Protein AF-A0A7J0D5B9-F1 (afdb_monomer_lite)

Organism: Streptomyces microflavus (NCBI:txid1919)

Secondary structure (DSSP, 8-state):
----------------------S---------HHHHIIIIIHHHHHHHHHHS--GGGS-EE-TTS-EE---TT--HHHHHHHHTHHHHHHT-TTS-HHHHHHHHHHHHHHHHHHHHHHH-HHHHHHTTHHHHHHHHHHHHHS------SSSSSS--

Structure (mmCIF, N/CA/C/O backbone):
data_AF-A0A7J0D5B9-F1
#
_entry.id   AF-A0A7J0D5B9-F1
#
loop_
_atom_site.group_PDB
_atom_site.id
_atom_site.type_symbol
_atom_site.label_atom_id
_atom_site.label_alt_id
_atom_site.label_comp_id
_atom_site.label_asym_id
_atom_site.label_entity_id
_atom_site.label_seq_id
_atom_site.pdbx_PDB_ins_code
_atom_site.Cartn_x
_atom_site.Cartn_y
_atom_site.Cartn_z
_atom_site.occupancy
_atom_site.B_iso_or_equiv
_atom_site.auth_seq_id
_atom_site.auth_comp_id
_atom_site.auth_asym_id
_atom_site.auth_atom_id
_atom_site.pdbx_PDB_model_num
ATOM 1 N N . MET A 1 1 ? -76.254 9.970 23.236 1.00 41.72 1 MET A N 1
ATOM 2 C CA . MET A 1 1 ? -75.347 8.851 22.897 1.00 41.72 1 MET A CA 1
ATOM 3 C C . MET A 1 1 ? -74.033 9.493 22.482 1.00 41.72 1 MET A C 1
ATOM 5 O O . MET A 1 1 ? -73.995 10.106 21.433 1.00 41.72 1 MET A O 1
ATOM 9 N N . GLY A 1 2 ? -73.131 9.767 23.421 1.00 44.09 2 GLY A N 1
ATOM 10 C CA . GLY A 1 2 ? -72.067 8.859 23.877 1.00 44.09 2 GLY A CA 1
ATOM 11 C C . GLY A 1 2 ? -70.749 9.511 23.437 1.00 44.09 2 GLY A C 1
ATOM 12 O O . GLY A 1 2 ? -70.521 9.622 22.244 1.00 44.09 2 GLY A O 1
ATOM 13 N N . GLY A 1 3 ? -70.083 10.267 24.314 1.00 37.78 3 GLY A N 1
ATOM 14 C CA . GLY A 1 3 ? -68.881 9.817 25.037 1.00 37.78 3 GLY A CA 1
ATOM 15 C C . GLY A 1 3 ? -67.642 10.169 24.194 1.00 37.78 3 GLY A C 1
ATOM 16 O O . GLY A 1 3 ? -67.498 9.657 23.099 1.00 37.78 3 GLY A O 1
ATOM 17 N N . GLY A 1 4 ? -66.764 11.112 24.532 1.00 37.31 4 GLY A N 1
ATOM 18 C CA . GLY A 1 4 ? -66.210 11.420 25.844 1.00 37.31 4 GLY A CA 1
ATOM 19 C C . GLY A 1 4 ? -64.918 10.625 26.026 1.00 37.31 4 GLY A C 1
ATOM 20 O O . GLY A 1 4 ? -65.007 9.457 26.368 1.00 37.31 4 GLY A O 1
ATOM 21 N N . ALA A 1 5 ? -63.756 11.250 25.793 1.00 45.22 5 ALA A N 1
ATOM 22 C CA . ALA A 1 5 ? -62.494 10.963 26.489 1.00 45.22 5 ALA A CA 1
ATOM 23 C C . ALA A 1 5 ? -61.369 11.888 25.989 1.00 45.22 5 ALA A C 1
ATOM 25 O O . ALA A 1 5 ? -60.695 11.621 24.997 1.00 45.22 5 ALA A O 1
ATOM 26 N N . ARG A 1 6 ? -61.143 12.976 26.733 1.00 47.84 6 ARG A N 1
ATOM 27 C CA . ARG A 1 6 ? -59.792 13.503 26.943 1.00 47.84 6 ARG A CA 1
ATOM 28 C C . ARG A 1 6 ? -59.013 12.447 27.730 1.00 47.84 6 ARG A C 1
ATOM 30 O O . ARG A 1 6 ? -59.518 11.968 28.743 1.00 47.84 6 ARG A O 1
ATOM 37 N N . GLY A 1 7 ? -57.801 12.138 27.287 1.00 40.81 7 GLY A N 1
ATOM 38 C CA . GLY A 1 7 ? -56.818 11.344 28.020 1.00 40.81 7 GLY A CA 1
ATOM 39 C C . GLY A 1 7 ? -55.445 12.033 27.996 1.00 40.81 7 GLY A C 1
ATOM 40 O O . GLY A 1 7 ? -55.199 12.813 27.077 1.00 40.81 7 GLY A O 1
ATOM 41 N N . PRO A 1 8 ? -54.602 11.831 29.024 1.00 47.28 8 PRO A N 1
ATOM 42 C CA . PRO A 1 8 ? -53.701 12.854 29.557 1.00 47.28 8 PRO A CA 1
ATOM 43 C C . PRO A 1 8 ? -52.206 12.507 29.428 1.00 47.28 8 PRO A C 1
ATOM 45 O O . PRO A 1 8 ? -51.848 11.376 29.124 1.00 47.28 8 PRO A O 1
ATOM 48 N N . GLY A 1 9 ? -51.351 13.469 29.800 1.00 38.75 9 GLY A N 1
ATOM 49 C CA . GLY A 1 9 ? -49.945 13.244 30.170 1.00 38.75 9 GLY A CA 1
ATOM 50 C C . GLY A 1 9 ? -48.997 13.202 28.969 1.00 38.75 9 GLY A C 1
ATOM 51 O O . GLY A 1 9 ? -49.307 12.621 27.945 1.00 38.75 9 GLY A O 1
ATOM 52 N N . GLY A 1 10 ? -47.823 13.815 28.977 1.00 38.16 10 GLY A N 1
ATOM 53 C CA . GLY A 1 10 ? -46.989 14.286 30.073 1.00 38.16 10 GLY A CA 1
ATOM 54 C C . GLY A 1 10 ? -45.540 13.990 29.676 1.00 38.16 10 GLY A C 1
ATOM 55 O O . GLY A 1 10 ? -45.293 12.997 29.000 1.00 38.16 10 GLY A O 1
ATOM 56 N N . GLY A 1 11 ? -44.588 14.827 30.086 1.00 41.06 11 GLY A N 1
ATOM 57 C CA . GLY A 1 11 ? -43.183 14.412 30.115 1.00 41.06 11 GLY A CA 1
ATOM 58 C C . GLY A 1 11 ? -42.227 15.286 29.324 1.00 41.06 11 GLY A C 1
ATOM 59 O O . GLY A 1 11 ? -41.910 15.034 28.167 1.00 41.06 11 GLY A O 1
ATOM 60 N N . CYS A 1 12 ? -41.720 16.290 30.022 1.00 39.22 12 CYS A N 1
ATOM 61 C CA . CYS A 1 12 ? -40.459 16.957 29.764 1.00 39.22 12 CYS A CA 1
ATOM 62 C C . CYS A 1 12 ? -39.287 15.953 29.722 1.00 39.22 12 CYS A C 1
ATOM 64 O O . CYS A 1 12 ? -39.314 14.963 30.443 1.00 39.22 12 CYS A O 1
ATOM 66 N N . GLY A 1 13 ? -38.224 16.305 28.991 1.00 46.72 13 GLY A N 1
ATOM 67 C CA . GLY A 1 13 ? -36.828 16.046 29.371 1.00 46.72 13 GLY A CA 1
ATOM 68 C C . GLY A 1 13 ? -36.374 14.589 29.525 1.00 46.72 13 GLY A C 1
ATOM 69 O O . GLY A 1 13 ? -36.596 13.955 30.548 1.00 46.72 13 GLY A O 1
ATOM 70 N N . GLY A 1 14 ? -35.571 14.114 28.576 1.00 42.19 14 GLY A N 1
ATOM 71 C CA . GLY A 1 14 ? -34.836 12.863 28.740 1.00 42.19 14 GLY A CA 1
ATOM 72 C C . GLY A 1 14 ? -33.717 12.731 27.722 1.00 42.19 14 GLY A C 1
ATOM 73 O O . GLY A 1 14 ? -33.896 12.130 26.671 1.00 42.19 14 GLY A O 1
ATOM 74 N N . ARG A 1 15 ? -32.555 13.310 28.036 1.00 53.19 15 ARG A N 1
ATOM 75 C CA . ARG A 1 15 ? -31.272 12.950 27.413 1.00 53.19 15 ARG A CA 1
ATOM 76 C C . ARG A 1 15 ? -31.117 11.424 27.532 1.00 53.19 15 ARG A C 1
ATOM 78 O O . ARG A 1 15 ? -31.402 10.917 28.620 1.00 53.19 15 ARG A O 1
ATOM 85 N N . PRO A 1 16 ? -30.634 10.682 26.523 1.00 46.16 16 PRO A N 1
ATOM 86 C CA . PRO A 1 16 ? -30.133 9.345 26.793 1.00 46.16 16 PRO A CA 1
ATOM 87 C C . PRO A 1 16 ? -28.907 9.487 27.701 1.00 46.16 16 PRO A C 1
ATOM 89 O O . PRO A 1 16 ? -27.829 9.912 27.291 1.00 46.16 16 PRO A O 1
ATOM 92 N N . SER A 1 17 ? -29.127 9.212 28.984 1.00 41.22 17 SER A N 1
ATOM 93 C CA . SER A 1 17 ? -28.079 8.935 29.950 1.00 41.22 17 SER A CA 1
ATOM 94 C C . SER A 1 17 ? -27.469 7.597 29.549 1.00 41.22 17 SER A C 1
ATOM 96 O O . SER A 1 17 ? -28.104 6.557 29.724 1.00 41.22 17 SER A O 1
ATOM 98 N N . CYS A 1 18 ? -26.259 7.609 28.990 1.00 40.00 18 CYS A N 1
ATOM 99 C CA . CYS A 1 18 ? -25.420 6.417 28.926 1.00 40.00 18 CYS A CA 1
ATOM 100 C C . CYS A 1 18 ? -24.935 6.124 30.353 1.00 40.00 18 CYS A C 1
ATOM 102 O O . CYS A 1 18 ? -23.821 6.471 30.738 1.00 40.00 18 CYS A O 1
ATOM 104 N N . GLY A 1 19 ? -25.845 5.581 31.166 1.00 36.25 19 GLY A N 1
ATOM 105 C CA . GLY A 1 19 ? -25.544 4.991 32.461 1.00 36.25 19 GLY A CA 1
ATOM 106 C C . GLY A 1 19 ? -24.660 3.764 32.268 1.00 36.25 19 GLY A C 1
ATOM 107 O O . GLY A 1 19 ? -24.842 3.006 31.318 1.00 36.25 19 GLY A O 1
ATOM 108 N N . GLY A 1 20 ? -23.670 3.648 33.149 1.00 45.59 20 GLY A N 1
ATOM 109 C CA . GLY A 1 20 ? -22.515 2.772 33.024 1.00 45.59 20 GLY A CA 1
ATOM 110 C C . GLY A 1 20 ? -22.814 1.290 32.821 1.00 45.59 20 GLY A C 1
ATOM 111 O O . GLY A 1 20 ? -23.786 0.737 33.331 1.00 45.59 20 GLY A O 1
ATOM 112 N N . LEU A 1 21 ? -21.880 0.655 32.121 1.00 41.25 21 LEU A N 1
ATOM 113 C CA . LEU A 1 21 ? -21.614 -0.767 32.230 1.00 41.25 21 LEU A CA 1
ATOM 114 C C . LEU A 1 21 ? -20.165 -0.914 32.693 1.00 41.25 21 LEU A C 1
ATOM 116 O O . LEU A 1 21 ? -19.250 -0.334 32.108 1.00 41.25 21 LEU A O 1
ATOM 120 N N . ASP A 1 22 ? -20.016 -1.635 33.798 1.00 38.75 22 ASP A N 1
ATOM 121 C CA . ASP A 1 22 ? -18.777 -1.956 34.495 1.00 38.75 22 ASP A CA 1
ATOM 122 C C . ASP A 1 22 ? -17.632 -2.411 33.571 1.00 38.75 22 ASP A C 1
ATOM 124 O O . ASP A 1 22 ? -17.838 -3.244 32.680 1.00 38.75 22 ASP A O 1
ATOM 128 N N . PRO A 1 23 ? -16.385 -1.978 33.833 1.00 49.69 23 PRO A N 1
ATOM 129 C CA . PRO A 1 23 ? -15.211 -2.535 33.198 1.00 49.69 23 PRO A CA 1
ATOM 130 C C . PRO A 1 23 ? -14.731 -3.726 34.029 1.00 49.69 23 PRO A C 1
ATOM 132 O O . PRO A 1 23 ? -13.901 -3.564 34.909 1.00 49.69 23 PRO A O 1
ATOM 135 N N . VAL A 1 24 ? -15.241 -4.931 33.776 1.00 45.50 24 VAL A N 1
ATOM 136 C CA . VAL A 1 24 ? -14.504 -6.184 34.031 1.00 45.50 24 VAL A CA 1
ATOM 137 C C . VAL A 1 24 ? -15.241 -7.329 33.348 1.00 45.50 24 VAL A C 1
ATOM 139 O O . VAL A 1 24 ? -16.224 -7.885 33.829 1.00 45.50 24 VAL A O 1
ATOM 142 N N . SER A 1 25 ? -14.740 -7.701 32.178 1.00 37.25 25 SER A N 1
ATOM 143 C CA . SER A 1 25 ? -14.706 -9.090 31.728 1.00 37.25 25 SER A CA 1
ATOM 144 C C . SER A 1 25 ? -13.817 -9.164 30.501 1.00 37.25 25 SER A C 1
ATOM 146 O O . SER A 1 25 ? -14.271 -9.179 29.361 1.00 37.25 25 SER A O 1
ATOM 148 N N . ALA A 1 26 ? -12.518 -9.261 30.775 1.00 48.84 26 ALA A N 1
ATOM 149 C CA . ALA A 1 26 ? -11.605 -10.000 29.929 1.00 48.84 26 ALA A CA 1
ATOM 150 C C . ALA A 1 26 ? -12.203 -11.395 29.676 1.00 48.84 26 ALA A C 1
ATOM 152 O O . ALA A 1 26 ? -12.062 -12.316 30.480 1.00 48.84 26 ALA A O 1
ATOM 153 N N . ARG A 1 27 ? -12.918 -11.554 28.564 1.00 37.06 27 ARG A N 1
ATOM 154 C CA . ARG A 1 27 ? -13.272 -12.861 28.017 1.00 37.06 27 ARG A CA 1
ATOM 155 C C . ARG A 1 27 ? -12.531 -12.991 26.706 1.00 37.06 27 ARG A C 1
ATOM 157 O O . ARG A 1 27 ? -12.882 -12.350 25.725 1.00 37.06 27 ARG A O 1
ATOM 164 N N . ARG A 1 28 ? -11.459 -13.788 26.772 1.00 42.50 28 ARG A N 1
ATOM 165 C CA . ARG A 1 28 ? -10.696 -14.368 25.662 1.00 42.50 28 ARG A CA 1
ATOM 166 C C . ARG A 1 28 ? -11.457 -14.270 24.340 1.00 42.50 28 ARG A C 1
ATOM 168 O O . ARG A 1 28 ? -12.382 -15.046 24.102 1.00 42.50 28 ARG A O 1
ATOM 175 N N . ALA A 1 29 ? -11.041 -13.336 23.492 1.00 43.62 29 ALA A N 1
ATOM 176 C CA . ALA A 1 29 ? -11.407 -13.375 22.093 1.00 43.62 29 ALA A CA 1
ATOM 177 C C . ALA A 1 29 ? -10.776 -14.647 21.514 1.00 43.62 29 ALA A C 1
ATOM 179 O O . ALA A 1 29 ? -9.554 -14.771 21.451 1.00 43.62 29 ALA A O 1
ATOM 180 N N . GLY A 1 30 ? -11.609 -15.624 21.149 1.00 42.19 30 GLY A N 1
ATOM 181 C CA . GLY A 1 30 ? -11.180 -16.650 20.204 1.00 42.19 30 GLY A CA 1
ATOM 182 C C . GLY A 1 30 ? -10.712 -15.980 18.904 1.00 42.19 30 GLY A C 1
ATOM 183 O O . GLY A 1 30 ? -11.037 -14.808 18.682 1.00 42.19 30 GLY A O 1
ATOM 184 N N . PRO A 1 31 ? -9.964 -16.687 18.044 1.00 40.53 31 PRO A N 1
ATOM 185 C CA . PRO A 1 31 ? -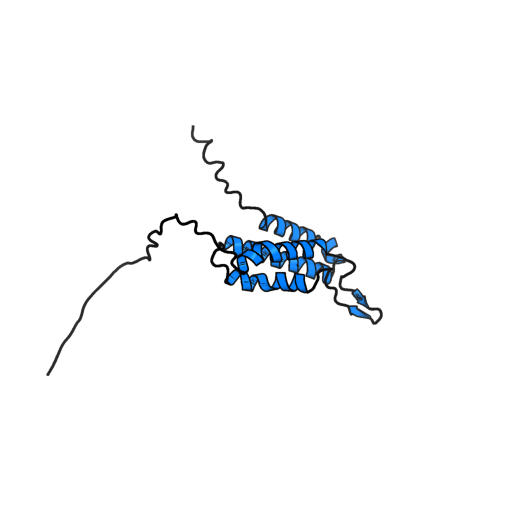9.526 -16.137 16.773 1.00 40.53 31 PRO A CA 1
ATOM 186 C C . PRO A 1 31 ? -10.764 -15.807 15.928 1.00 40.53 31 PRO A C 1
ATOM 188 O O . PRO A 1 31 ? -11.366 -16.678 15.307 1.00 40.53 31 PRO A O 1
ATOM 191 N N . ARG A 1 32 ? -11.210 -14.547 15.966 1.00 53.59 32 ARG A N 1
ATOM 192 C CA . ARG A 1 32 ? -12.208 -14.031 15.028 1.00 53.59 32 ARG A CA 1
ATOM 193 C C . ARG A 1 32 ? -11.528 -14.030 13.657 1.00 53.59 32 ARG A C 1
ATOM 195 O O . ARG A 1 32 ? -10.384 -13.582 13.604 1.00 53.59 32 ARG A O 1
ATOM 202 N N . PRO A 1 33 ? -12.182 -14.474 12.571 1.00 62.69 33 PRO A N 1
ATOM 203 C CA . PRO A 1 33 ? -11.549 -14.568 11.251 1.00 62.69 33 PRO A CA 1
ATOM 204 C C . PRO A 1 33 ? -10.921 -13.236 10.814 1.00 62.69 33 PRO A C 1
ATOM 206 O O . PRO A 1 33 ? -9.813 -13.216 10.289 1.00 62.69 33 PRO A O 1
ATOM 209 N N . VAL A 1 34 ? -11.569 -12.114 11.151 1.00 70.81 34 VAL A N 1
ATOM 210 C CA . VAL A 1 34 ? -11.044 -10.758 10.929 1.00 70.81 34 VAL A CA 1
ATOM 211 C C . VAL A 1 34 ? -9.848 -10.441 11.835 1.00 70.81 34 VAL A C 1
ATOM 213 O O . VAL A 1 34 ? -8.889 -9.833 11.383 1.00 70.81 34 VAL A O 1
ATOM 216 N N . GLY A 1 35 ? -9.848 -10.897 13.091 1.00 69.00 35 GLY A N 1
ATOM 217 C CA . GLY A 1 35 ? -8.720 -10.728 14.013 1.00 69.00 35 GLY A CA 1
ATOM 218 C C . GLY A 1 35 ? -7.483 -11.535 13.607 1.00 69.00 35 GLY A C 1
ATOM 219 O O . GLY A 1 35 ? -6.376 -11.013 13.652 1.00 69.00 35 GLY A O 1
ATOM 220 N N . THR A 1 36 ? -7.656 -12.778 13.148 1.00 75.00 36 THR A N 1
ATOM 221 C CA . THR A 1 36 ? -6.556 -13.590 12.593 1.00 75.00 36 THR A CA 1
ATOM 222 C C . THR A 1 36 ? -6.029 -13.030 11.285 1.00 75.00 36 THR A C 1
ATOM 224 O O . THR A 1 36 ? -4.833 -13.089 11.025 1.00 75.00 36 THR A O 1
ATOM 227 N N . TRP A 1 37 ? -6.915 -12.467 10.469 1.00 78.94 37 TRP A N 1
ATOM 228 C CA . TRP A 1 37 ? -6.539 -11.842 9.213 1.00 78.94 37 TRP A CA 1
ATOM 229 C C . TRP A 1 37 ? -5.780 -10.527 9.442 1.00 78.94 37 TRP A C 1
ATOM 231 O O . TRP A 1 37 ? -4.718 -10.330 8.862 1.00 78.94 37 TRP A O 1
ATOM 241 N N . LEU A 1 38 ? -6.253 -9.683 10.367 1.00 76.19 38 LEU A N 1
ATOM 242 C CA . LEU A 1 38 ? -5.572 -8.455 10.796 1.00 76.19 38 LEU A CA 1
ATOM 243 C C . LEU A 1 38 ? -4.203 -8.725 11.430 1.00 76.19 38 LEU A C 1
ATOM 245 O O . LEU A 1 38 ? -3.300 -7.914 11.269 1.00 76.19 38 LEU A O 1
ATOM 249 N N . ALA A 1 39 ? -4.053 -9.831 12.162 1.00 76.62 39 ALA A N 1
ATOM 250 C CA . ALA A 1 39 ? -2.811 -10.172 12.855 1.00 76.62 39 ALA A CA 1
ATOM 251 C C . ALA A 1 39 ? -1.793 -10.939 11.993 1.00 76.62 39 ALA A C 1
ATOM 253 O O . ALA A 1 39 ? -0.652 -11.076 12.420 1.00 76.62 39 ALA A O 1
ATOM 254 N N . GLY A 1 40 ? -2.196 -11.460 10.829 1.00 80.94 40 GLY A N 1
ATOM 255 C CA . GLY A 1 40 ? -1.334 -12.270 9.960 1.00 80.94 40 GLY A CA 1
ATOM 256 C C . GLY A 1 40 ? -1.387 -11.817 8.506 1.00 80.94 40 GLY A C 1
ATOM 257 O O . GLY A 1 40 ? -0.509 -11.105 8.040 1.00 80.94 40 GLY A O 1
ATOM 258 N N . ALA A 1 41 ? -2.460 -12.168 7.798 1.00 81.62 41 ALA A N 1
ATOM 259 C CA . ALA A 1 41 ? -2.557 -11.932 6.356 1.00 81.62 41 ALA A CA 1
ATOM 260 C C . ALA A 1 41 ? -2.393 -10.456 5.942 1.00 81.62 41 ALA A C 1
ATOM 262 O O . ALA A 1 41 ? -1.786 -10.180 4.911 1.00 81.62 41 ALA A O 1
ATOM 263 N N . LEU A 1 42 ? -2.919 -9.505 6.722 1.00 80.31 42 LEU A N 1
ATOM 264 C CA . LEU A 1 42 ? -2.764 -8.078 6.434 1.00 80.31 42 LEU A CA 1
ATOM 265 C C . LEU A 1 42 ? -1.311 -7.589 6.597 1.00 80.31 42 LEU A C 1
ATOM 267 O O . LEU A 1 42 ? -0.800 -7.008 5.641 1.00 80.31 42 LEU A O 1
ATOM 271 N N . PRO A 1 43 ? -0.637 -7.772 7.750 1.00 81.25 43 PRO A N 1
ATOM 272 C CA . PRO A 1 43 ? 0.756 -7.358 7.896 1.00 81.25 43 PRO A CA 1
ATOM 273 C C . PRO A 1 43 ? 1.683 -8.080 6.913 1.00 81.25 43 PRO A C 1
ATOM 275 O O . PRO A 1 43 ? 2.515 -7.408 6.306 1.00 81.25 43 PRO A O 1
ATOM 278 N N . ASP A 1 44 ? 1.469 -9.376 6.658 1.00 83.62 44 ASP A N 1
ATOM 279 C CA . ASP A 1 44 ? 2.225 -10.130 5.648 1.00 83.62 44 ASP A CA 1
ATOM 280 C C . ASP A 1 44 ? 2.047 -9.518 4.24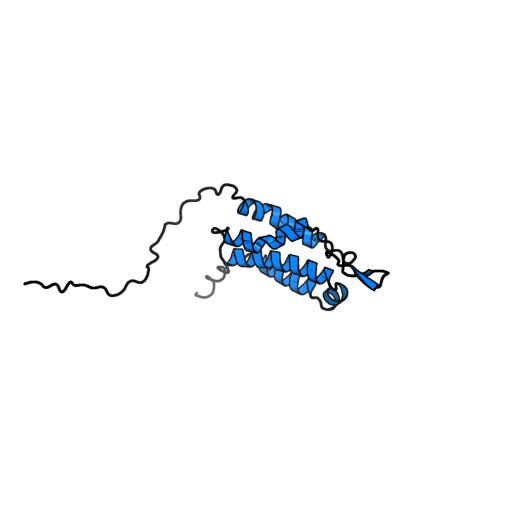8 1.00 83.62 44 ASP A C 1
ATOM 282 O O . ASP A 1 44 ? 3.011 -9.360 3.502 1.00 83.62 44 ASP A O 1
ATOM 286 N N . ALA A 1 45 ? 0.822 -9.116 3.887 1.00 84.06 45 ALA A N 1
ATOM 287 C CA . ALA A 1 45 ? 0.546 -8.456 2.613 1.00 84.06 45 ALA A CA 1
ATOM 288 C C . ALA A 1 45 ? 1.168 -7.053 2.529 1.00 84.06 45 ALA A C 1
ATOM 290 O O . ALA A 1 45 ? 1.667 -6.666 1.473 1.00 84.06 45 ALA A O 1
ATOM 291 N N . VAL A 1 46 ? 1.163 -6.280 3.618 1.00 84.06 46 VAL A N 1
ATOM 292 C CA . VAL A 1 46 ? 1.815 -4.960 3.652 1.00 84.06 46 VAL A CA 1
ATOM 293 C C . VAL A 1 46 ? 3.326 -5.103 3.484 1.00 84.06 46 VAL A C 1
ATOM 295 O O . VAL A 1 46 ? 3.914 -4.391 2.670 1.00 84.06 46 VAL A O 1
ATOM 298 N N . GLU A 1 47 ? 3.951 -6.034 4.203 1.00 85.81 47 GLU A N 1
ATOM 299 C CA . GLU A 1 47 ? 5.385 -6.310 4.095 1.00 85.81 47 GLU A CA 1
ATOM 300 C C . GLU A 1 47 ? 5.749 -6.823 2.699 1.00 85.81 47 GLU A C 1
ATOM 302 O O . GLU A 1 47 ? 6.660 -6.288 2.067 1.00 85.81 47 GLU A O 1
ATOM 307 N N . ALA A 1 48 ? 4.989 -7.786 2.170 1.00 84.81 48 ALA A N 1
ATOM 308 C CA . ALA A 1 48 ? 5.189 -8.304 0.822 1.00 84.81 48 ALA A CA 1
ATOM 309 C C . ALA A 1 48 ? 5.044 -7.203 -0.234 1.00 84.81 48 ALA A C 1
ATOM 311 O O . ALA A 1 48 ? 5.870 -7.120 -1.139 1.00 84.81 48 ALA A O 1
ATOM 312 N N . ALA A 1 49 ? 4.040 -6.328 -0.121 1.00 85.75 49 ALA A N 1
ATOM 313 C CA . ALA A 1 49 ? 3.860 -5.213 -1.046 1.00 85.75 49 ALA A CA 1
ATOM 314 C C . ALA A 1 49 ? 5.036 -4.235 -0.992 1.00 85.75 49 ALA A C 1
ATOM 316 O O . ALA A 1 49 ? 5.591 -3.905 -2.031 1.00 85.75 49 ALA A O 1
ATOM 317 N N . MET A 1 50 ? 5.444 -3.799 0.203 1.00 84.50 50 MET A N 1
ATOM 318 C CA . MET A 1 50 ? 6.528 -2.824 0.365 1.00 84.50 50 MET A CA 1
ATOM 319 C C . MET A 1 50 ? 7.906 -3.401 0.006 1.00 84.50 50 MET A C 1
ATOM 321 O O . MET A 1 50 ? 8.759 -2.668 -0.487 1.00 84.50 50 MET A O 1
ATOM 325 N N . GLY A 1 51 ? 8.128 -4.699 0.234 1.00 84.38 51 GLY A N 1
ATOM 326 C CA . GLY A 1 51 ? 9.386 -5.387 -0.069 1.00 84.38 51 GLY A CA 1
ATOM 327 C C . GLY A 1 51 ? 9.535 -5.844 -1.522 1.00 84.38 51 GLY A C 1
ATOM 328 O O . GLY A 1 51 ? 10.656 -6.076 -1.965 1.00 84.38 51 GLY A O 1
ATOM 329 N N . SER A 1 52 ? 8.431 -5.969 -2.265 1.00 84.88 52 SER A N 1
ATOM 330 C CA . SER A 1 52 ? 8.433 -6.413 -3.670 1.00 84.88 52 SER A CA 1
ATOM 331 C C . SER A 1 52 ? 8.451 -5.277 -4.690 1.00 84.88 52 SER A C 1
ATOM 333 O O . SER A 1 52 ? 8.523 -5.556 -5.884 1.00 84.88 52 SER A O 1
ATOM 335 N N . LEU A 1 53 ? 8.405 -4.015 -4.244 1.00 82.50 53 LEU A N 1
ATOM 336 C CA . LEU A 1 53 ? 8.409 -2.854 -5.134 1.00 82.50 53 LEU A CA 1
ATOM 337 C C . LEU A 1 53 ? 9.622 -2.890 -6.071 1.00 82.50 53 LEU A C 1
ATOM 339 O O . LEU A 1 53 ? 10.766 -2.785 -5.623 1.00 82.50 53 LEU A O 1
ATOM 343 N N . ASP A 1 54 ? 9.364 -3.004 -7.373 1.00 81.62 54 ASP A N 1
ATOM 344 C CA . ASP A 1 54 ? 10.404 -3.126 -8.393 1.00 81.62 54 ASP A CA 1
ATOM 345 C C . ASP A 1 54 ? 10.171 -2.116 -9.528 1.00 81.62 54 ASP A C 1
ATOM 347 O O . ASP A 1 54 ? 9.195 -2.249 -10.274 1.00 81.62 54 ASP A O 1
ATOM 351 N N . PRO A 1 55 ? 11.072 -1.129 -9.719 1.00 71.00 55 PRO A N 1
ATOM 352 C CA . PRO A 1 55 ? 10.972 -0.171 -10.816 1.00 71.00 55 PRO A CA 1
ATOM 353 C C . PRO A 1 55 ? 11.060 -0.815 -12.213 1.00 71.00 55 PRO A C 1
ATOM 355 O O . PRO A 1 55 ? 10.697 -0.184 -13.204 1.00 71.00 55 PRO A O 1
ATOM 358 N N . ALA A 1 56 ? 11.541 -2.057 -12.333 1.00 79.31 56 ALA A N 1
ATOM 359 C CA . ALA A 1 56 ? 11.540 -2.792 -13.599 1.00 79.31 56 ALA A CA 1
ATOM 360 C C . ALA A 1 56 ? 10.160 -3.371 -13.967 1.00 79.31 56 ALA A C 1
ATOM 362 O O . ALA A 1 56 ? 9.949 -3.743 -15.123 1.00 79.31 56 ALA A O 1
ATOM 363 N N . GLN A 1 57 ? 9.228 -3.439 -13.010 1.00 81.19 57 GLN A N 1
ATOM 364 C CA . GLN A 1 57 ? 7.849 -3.917 -13.187 1.00 81.19 57 GLN A CA 1
ATOM 365 C C . GLN A 1 57 ? 6.838 -2.765 -13.316 1.00 81.19 57 GLN A C 1
ATOM 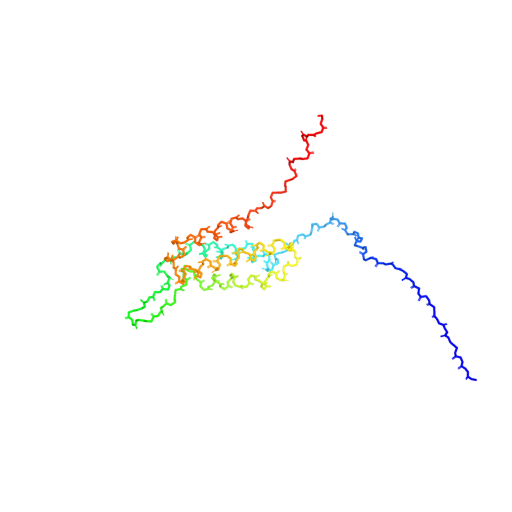367 O O . GLN A 1 57 ? 5.652 -2.938 -13.030 1.00 81.19 57 GLN A O 1
ATOM 372 N N . CYS A 1 58 ? 7.304 -1.586 -13.719 1.00 82.62 58 CYS A N 1
ATOM 373 C CA . CYS A 1 58 ? 6.476 -0.415 -13.981 1.00 82.62 58 CYS A CA 1
ATOM 374 C C . CYS A 1 58 ? 5.926 -0.409 -15.407 1.00 82.62 58 CYS A C 1
ATOM 376 O O . CYS A 1 58 ? 6.398 -1.144 -16.284 1.00 82.62 58 CYS A O 1
ATOM 378 N N . ASP A 1 59 ? 4.952 0.465 -15.626 1.00 81.44 59 ASP A N 1
ATOM 379 C CA . ASP A 1 59 ? 4.386 0.766 -16.923 1.00 81.44 59 ASP A CA 1
ATOM 380 C C . ASP A 1 59 ? 5.513 1.120 -17.882 1.00 81.44 59 ASP A C 1
ATOM 382 O O . ASP A 1 59 ? 6.366 1.981 -17.640 1.00 81.44 59 ASP A O 1
ATOM 386 N N . ARG A 1 60 ? 5.542 0.401 -18.998 1.00 80.94 60 ARG A N 1
ATOM 387 C CA . ARG A 1 60 ? 6.562 0.598 -20.021 1.00 80.94 60 ARG A CA 1
ATOM 388 C C . ARG A 1 60 ? 5.945 0.543 -21.393 1.00 80.94 60 ARG A C 1
ATOM 390 O O . ARG A 1 6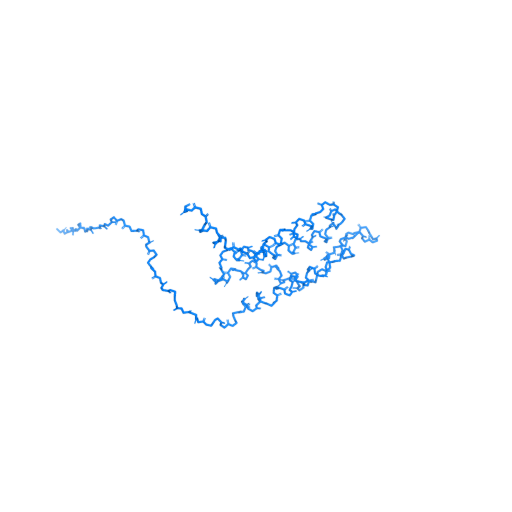0 ? 5.006 -0.205 -21.662 1.00 80.94 60 ARG A O 1
ATOM 397 N N . MET A 1 61 ? 6.524 1.313 -22.300 1.00 87.00 61 MET A N 1
ATOM 398 C CA . MET A 1 61 ? 6.148 1.225 -23.698 1.00 87.00 61 MET A CA 1
ATOM 399 C C . MET A 1 61 ? 6.703 -0.075 -24.287 1.00 87.00 61 MET A C 1
ATOM 401 O O . MET A 1 61 ? 7.914 -0.306 -24.293 1.00 87.00 61 MET A O 1
ATOM 405 N N . GLY A 1 62 ? 5.809 -0.941 -24.756 1.00 83.12 62 GLY A N 1
ATOM 406 C CA . GLY A 1 62 ? 6.171 -2.146 -25.488 1.00 83.12 62 GLY A CA 1
ATOM 407 C C . GLY A 1 62 ? 6.778 -1.819 -26.859 1.00 83.12 62 GLY A C 1
ATOM 408 O O . GLY A 1 62 ? 6.607 -0.708 -27.368 1.00 83.12 62 GLY A O 1
ATOM 409 N N . PRO A 1 63 ? 7.450 -2.790 -27.501 1.00 83.44 63 PRO A N 1
ATOM 410 C CA . PRO A 1 63 ? 8.080 -2.597 -28.812 1.00 83.44 63 PRO A CA 1
ATOM 411 C C . PRO A 1 63 ? 7.082 -2.206 -29.917 1.00 83.44 63 PRO A C 1
ATOM 413 O O . PRO A 1 63 ? 7.465 -1.553 -30.882 1.00 83.44 63 PRO A O 1
ATOM 416 N N . ASP A 1 64 ? 5.800 -2.535 -29.739 1.00 90.00 64 ASP A N 1
ATOM 417 C CA . ASP A 1 64 ? 4.711 -2.198 -30.664 1.00 90.00 64 ASP A CA 1
ATOM 418 C C . ASP A 1 64 ? 4.093 -0.806 -30.405 1.00 90.00 64 ASP A C 1
ATOM 420 O O . ASP A 1 64 ? 3.049 -0.471 -30.966 1.00 90.00 64 ASP A O 1
ATOM 424 N N . GLY A 1 65 ? 4.677 -0.006 -29.504 1.00 86.25 65 GLY A N 1
ATOM 425 C CA . GLY A 1 65 ? 4.164 1.315 -29.118 1.00 86.25 65 GLY A CA 1
ATOM 426 C C . GLY A 1 65 ? 2.926 1.285 -28.214 1.00 86.25 65 GLY A C 1
ATOM 427 O O . GLY A 1 65 ? 2.305 2.321 -27.984 1.00 86.25 65 GLY A O 1
ATOM 428 N N . ARG A 1 66 ? 2.542 0.112 -27.696 1.00 86.12 66 ARG A N 1
ATOM 429 C CA . ARG A 1 66 ? 1.445 -0.044 -26.725 1.00 86.12 66 ARG A CA 1
ATOM 430 C C . ARG A 1 66 ? 1.960 0.060 -25.292 1.00 86.12 66 ARG A C 1
ATOM 432 O O . ARG A 1 66 ? 3.049 -0.432 -25.005 1.00 86.12 66 ARG A O 1
ATOM 439 N N . LEU A 1 67 ? 1.166 0.662 -24.405 1.00 84.06 67 LEU A N 1
ATOM 440 C CA . LEU A 1 67 ? 1.442 0.655 -22.969 1.00 84.06 67 LEU A CA 1
ATOM 441 C C . LEU A 1 67 ? 1.303 -0.779 -22.445 1.00 84.06 67 LEU A C 1
ATOM 443 O O . LEU A 1 67 ? 0.293 -1.438 -22.695 1.00 84.06 67 LEU A O 1
ATOM 447 N N . VAL A 1 68 ? 2.336 -1.264 -21.767 1.00 83.19 68 VAL A N 1
ATOM 448 C CA . VAL A 1 68 ? 2.290 -2.498 -20.988 1.00 83.19 68 VAL A CA 1
ATOM 449 C C . VAL A 1 68 ? 2.128 -2.074 -19.541 1.00 83.19 68 VAL A C 1
ATOM 451 O O . VAL A 1 68 ? 3.065 -1.502 -18.991 1.00 83.19 68 VAL A O 1
ATOM 454 N N . GLU A 1 69 ? 0.953 -2.336 -18.969 1.00 81.12 69 GLU A N 1
ATOM 455 C CA . GLU A 1 69 ? 0.678 -2.071 -17.556 1.00 81.12 69 GLU A CA 1
ATOM 456 C C . GLU A 1 69 ? 1.582 -2.946 -16.678 1.00 81.12 69 GLU A C 1
ATOM 458 O O . GLU A 1 69 ? 1.631 -4.174 -16.815 1.00 81.12 69 GLU A O 1
ATOM 463 N N . GLY A 1 70 ? 2.323 -2.291 -15.799 1.00 79.06 70 GLY A N 1
ATOM 464 C CA . GLY A 1 70 ? 3.092 -2.881 -14.728 1.00 79.06 70 GLY A CA 1
ATOM 465 C C . GLY A 1 70 ? 2.241 -3.068 -13.476 1.00 79.06 70 GLY A C 1
ATOM 466 O O . GLY A 1 70 ? 1.217 -2.422 -13.271 1.00 79.06 70 GLY A O 1
ATOM 467 N N . ASN A 1 71 ? 2.676 -3.961 -12.594 1.00 79.81 71 ASN A N 1
ATOM 468 C CA . ASN A 1 71 ? 2.069 -4.130 -11.269 1.00 79.81 71 ASN A CA 1
ATOM 469 C C . ASN A 1 71 ? 2.898 -3.459 -10.158 1.00 79.81 71 ASN A C 1
ATOM 471 O O . ASN A 1 71 ? 2.604 -3.638 -8.975 1.00 79.81 71 ASN A O 1
ATOM 475 N N . GLY A 1 72 ? 3.961 -2.731 -10.526 1.00 78.31 72 GLY A N 1
ATOM 476 C CA . GLY A 1 72 ? 4.896 -2.111 -9.584 1.00 78.31 72 GLY A CA 1
ATOM 477 C C . GLY A 1 72 ? 5.694 -3.122 -8.753 1.00 78.31 72 GLY A C 1
ATOM 478 O O . GLY A 1 72 ? 6.268 -2.741 -7.738 1.00 78.31 72 GLY A O 1
ATOM 479 N N . GLY A 1 73 ? 5.707 -4.400 -9.146 1.00 79.44 73 GLY A N 1
ATOM 480 C CA . GLY A 1 73 ? 6.345 -5.513 -8.439 1.00 79.44 73 GLY A CA 1
ATOM 481 C C . GLY A 1 73 ? 5.424 -6.267 -7.473 1.00 79.44 73 GLY A C 1
ATOM 482 O O . GLY A 1 73 ? 5.798 -7.326 -6.975 1.00 79.44 73 GLY A O 1
ATOM 483 N N . VAL A 1 74 ? 4.197 -5.782 -7.245 1.00 83.44 74 VAL A N 1
ATOM 484 C CA . VAL A 1 74 ? 3.282 -6.364 -6.253 1.00 83.44 74 VAL A CA 1
ATOM 485 C C . VAL A 1 74 ? 2.409 -7.461 -6.867 1.00 83.44 74 VAL A C 1
ATOM 487 O O . VAL A 1 74 ? 1.729 -7.255 -7.873 1.00 83.44 74 VAL A O 1
ATOM 490 N N . ASP A 1 75 ? 2.384 -8.630 -6.222 1.00 84.62 75 ASP A N 1
ATOM 491 C CA . ASP A 1 75 ? 1.535 -9.752 -6.630 1.00 84.62 75 ASP A CA 1
ATOM 492 C C . ASP A 1 75 ? 0.029 -9.443 -6.491 1.00 84.62 75 ASP A C 1
ATOM 494 O O . ASP A 1 75 ? -0.423 -8.738 -5.580 1.00 84.62 75 ASP A O 1
ATOM 498 N N . ALA A 1 76 ? -0.776 -10.024 -7.384 1.00 80.50 76 ALA A N 1
ATOM 499 C CA . ALA A 1 76 ? -2.221 -9.824 -7.417 1.00 80.50 76 ALA A CA 1
ATOM 500 C C . ALA A 1 76 ? -2.923 -10.302 -6.132 1.00 80.50 76 ALA A C 1
ATOM 502 O O . ALA A 1 76 ? -3.898 -9.682 -5.704 1.00 80.50 76 ALA A O 1
ATOM 503 N N . GLY A 1 77 ? -2.431 -11.363 -5.483 1.00 80.69 77 GLY A N 1
ATOM 504 C CA . GLY A 1 77 ? -2.951 -11.849 -4.202 1.00 80.69 77 GLY A CA 1
ATOM 505 C C . GLY A 1 77 ? -2.701 -10.864 -3.059 1.00 80.69 77 GLY A C 1
ATOM 506 O O . GLY A 1 77 ? -3.585 -10.629 -2.227 1.00 80.69 77 GLY A O 1
ATOM 507 N N . THR A 1 78 ? -1.541 -10.208 -3.067 1.00 82.44 78 THR A N 1
ATOM 508 C CA . THR A 1 78 ? -1.197 -9.145 -2.116 1.00 82.44 78 THR A CA 1
ATOM 509 C C . THR A 1 78 ? -2.109 -7.931 -2.295 1.00 82.44 78 THR A C 1
ATOM 511 O O . THR A 1 78 ? -2.725 -7.468 -1.331 1.00 82.44 78 THR A O 1
ATOM 514 N N . LEU A 1 79 ? -2.298 -7.459 -3.533 1.00 80.94 79 LEU A N 1
ATOM 515 C CA . LEU A 1 79 ? -3.236 -6.364 -3.823 1.00 80.94 79 LEU A CA 1
ATOM 516 C C . LEU A 1 79 ? -4.688 -6.733 -3.495 1.00 80.94 79 LEU A C 1
ATOM 518 O O . LEU A 1 79 ? -5.433 -5.909 -2.959 1.00 80.94 79 LEU A O 1
ATOM 522 N N . SER A 1 80 ? -5.099 -7.973 -3.759 1.00 83.38 80 SER A N 1
ATOM 523 C CA . SER A 1 80 ? -6.434 -8.455 -3.395 1.00 83.38 80 SER A CA 1
ATOM 524 C C . SER A 1 80 ? -6.654 -8.436 -1.881 1.00 83.38 80 SER A C 1
ATOM 526 O O . SER A 1 80 ? -7.760 -8.155 -1.429 1.00 83.38 80 SER A O 1
ATOM 528 N N . THR A 1 81 ? -5.616 -8.702 -1.089 1.00 83.50 81 THR A N 1
ATOM 529 C CA . THR A 1 81 ? -5.689 -8.653 0.379 1.00 83.50 81 THR A CA 1
ATOM 530 C C . THR A 1 81 ? -5.798 -7.210 0.879 1.00 83.50 81 THR A C 1
ATOM 532 O O . THR A 1 81 ? -6.618 -6.911 1.744 1.00 83.50 81 THR A O 1
ATOM 535 N N . LEU A 1 82 ? -5.046 -6.274 0.297 1.00 82.81 82 LEU A N 1
ATOM 536 C CA . LEU A 1 82 ? -5.106 -4.860 0.691 1.00 82.81 82 LEU A CA 1
ATOM 537 C C . LEU A 1 82 ? -6.429 -4.184 0.291 1.00 82.81 82 LEU A C 1
ATOM 539 O O . LEU A 1 82 ? -6.957 -3.356 1.032 1.00 82.81 82 LEU A O 1
ATOM 543 N N . THR A 1 83 ? -6.999 -4.549 -0.858 1.00 83.69 83 THR A N 1
ATOM 544 C CA . THR A 1 83 ? -8.225 -3.920 -1.388 1.00 83.69 83 THR A CA 1
ATOM 545 C C . THR A 1 83 ? -9.496 -4.286 -0.624 1.00 83.69 83 THR A C 1
ATOM 547 O O . THR A 1 83 ? -10.451 -3.511 -0.650 1.00 83.69 83 THR A O 1
ATOM 550 N N . VAL A 1 84 ? -9.517 -5.411 0.099 1.00 83.50 84 VAL A N 1
ATOM 551 C CA . VAL A 1 84 ? -10.680 -5.812 0.912 1.00 83.50 84 VAL A CA 1
ATOM 552 C C . VAL A 1 84 ? -10.716 -5.153 2.293 1.00 83.50 84 VAL A C 1
ATOM 554 O O . VAL A 1 84 ? -11.759 -5.209 2.944 1.00 83.50 84 VAL A O 1
ATOM 557 N N . VAL A 1 85 ? -9.636 -4.484 2.727 1.00 82.81 85 VAL A N 1
ATOM 558 C CA . VAL A 1 85 ? -9.516 -3.819 4.045 1.00 82.81 85 VAL A CA 1
ATOM 559 C C . VAL A 1 85 ? -10.731 -2.947 4.403 1.00 82.81 85 VAL A C 1
ATOM 561 O O . VAL A 1 85 ? -11.253 -3.118 5.505 1.00 82.81 85 VAL A O 1
ATOM 564 N N . PRO A 1 86 ? -11.263 -2.072 3.523 1.00 75.94 86 PRO A N 1
ATOM 565 C CA . PRO A 1 86 ? -12.436 -1.258 3.857 1.00 75.94 86 PRO A CA 1
ATOM 566 C C . PRO A 1 86 ? -13.680 -2.097 4.196 1.00 75.94 86 PRO A C 1
ATOM 568 O O . PRO A 1 86 ? -14.467 -1.728 5.069 1.00 75.94 86 PRO A O 1
ATOM 571 N N . CYS A 1 87 ? -13.848 -3.244 3.529 1.00 77.62 87 CYS A N 1
ATOM 572 C CA . CYS A 1 87 ? -14.974 -4.145 3.752 1.00 77.62 87 CYS A CA 1
ATOM 573 C C . CYS A 1 87 ? -14.840 -4.876 5.094 1.00 77.62 87 CYS A C 1
ATOM 575 O O . CYS A 1 87 ? -15.773 -4.852 5.888 1.00 77.62 87 CYS A O 1
ATOM 577 N N . VAL A 1 88 ? -13.671 -5.455 5.390 1.00 79.19 88 VAL A N 1
ATOM 578 C CA . VAL A 1 88 ? -13.460 -6.210 6.643 1.00 79.19 88 VAL A CA 1
ATOM 579 C C . VAL A 1 88 ? -13.344 -5.328 7.886 1.00 79.19 88 VAL A C 1
ATOM 581 O O . VAL A 1 88 ? -13.644 -5.794 8.984 1.00 79.19 88 VAL A O 1
ATOM 584 N N . LEU A 1 89 ? -12.959 -4.054 7.748 1.00 78.06 89 LEU A N 1
ATOM 585 C CA . LEU A 1 89 ? -12.977 -3.106 8.869 1.00 78.06 89 LEU A CA 1
ATOM 586 C C . LEU A 1 89 ? -14.399 -2.791 9.345 1.00 78.06 89 LEU A C 1
ATOM 588 O O . LEU A 1 89 ? -14.596 -2.575 10.538 1.00 78.06 89 LEU A O 1
ATOM 592 N N . SER A 1 90 ? -15.385 -2.827 8.445 1.00 71.25 90 SER A N 1
ATOM 593 C CA . SER A 1 90 ? -16.795 -2.606 8.799 1.00 71.25 90 SER A CA 1
ATOM 594 C C . SER A 1 90 ? -17.354 -3.719 9.700 1.00 71.25 90 SER A C 1
ATOM 596 O O . SER A 1 90 ? -18.256 -3.467 10.496 1.00 71.25 90 SER A O 1
ATOM 598 N N . ASP A 1 91 ? -16.774 -4.921 9.630 1.00 75.88 91 ASP A N 1
ATOM 599 C CA . ASP A 1 91 ? -17.128 -6.072 10.473 1.00 75.88 91 ASP A CA 1
ATOM 600 C C . ASP A 1 91 ? -16.330 -6.118 11.794 1.00 75.88 91 ASP A C 1
ATOM 602 O O . ASP A 1 91 ? -16.577 -6.963 12.661 1.00 75.88 91 ASP A O 1
ATOM 606 N N . ALA A 1 92 ? -15.351 -5.225 11.974 1.00 79.25 92 ALA A N 1
ATOM 607 C CA . ALA A 1 92 ? -14.473 -5.185 13.139 1.00 79.25 92 ALA A CA 1
ATOM 608 C C . ALA A 1 92 ? -15.009 -4.239 14.230 1.00 79.25 92 ALA A C 1
ATOM 610 O O . ALA A 1 92 ? -14.374 -3.248 14.592 1.00 79.25 92 ALA A O 1
ATOM 611 N N . ASP A 1 93 ? -16.162 -4.598 14.803 1.00 78.81 93 ASP A N 1
ATOM 612 C CA . ASP A 1 93 ? -16.867 -3.863 15.873 1.00 78.81 93 ASP A CA 1
ATOM 613 C C . ASP A 1 93 ? -16.043 -3.596 17.149 1.00 78.81 93 ASP A C 1
ATOM 615 O O . ASP A 1 93 ? -16.387 -2.750 17.972 1.00 78.81 93 ASP A O 1
ATOM 619 N N . TRP A 1 94 ? -14.944 -4.327 17.309 1.00 81.69 94 TRP A N 1
ATOM 620 C CA . TRP A 1 94 ? -14.036 -4.296 18.449 1.00 81.69 94 TRP A CA 1
ATOM 621 C C . TRP A 1 94 ? -12.851 -3.335 18.270 1.00 81.69 94 TRP A C 1
ATOM 623 O O . TRP A 1 94 ? -12.105 -3.124 19.228 1.00 81.69 94 TRP A O 1
ATOM 633 N N . LEU A 1 95 ? -12.657 -2.769 17.074 1.00 81.56 95 LEU A N 1
ATOM 634 C CA . LEU A 1 95 ? -11.655 -1.733 16.820 1.00 81.56 95 LEU A CA 1
ATOM 635 C C . LEU A 1 95 ? -12.235 -0.350 17.100 1.00 81.56 95 LEU A C 1
ATOM 637 O O . LEU A 1 95 ? -13.355 -0.042 16.689 1.00 81.56 95 LEU A O 1
ATOM 641 N N . THR A 1 96 ? -11.442 0.522 17.723 1.00 84.62 96 THR A N 1
ATOM 642 C CA . THR A 1 96 ? -11.824 1.932 17.840 1.00 84.62 96 THR A CA 1
ATOM 643 C C . THR A 1 96 ? -11.853 2.592 16.456 1.00 84.62 96 THR A C 1
ATOM 645 O O . THR A 1 96 ? -11.094 2.182 15.570 1.00 84.62 96 THR A O 1
ATOM 648 N N . PRO A 1 97 ? -12.668 3.642 16.249 1.00 82.19 97 PRO A N 1
ATOM 649 C CA . PRO A 1 97 ? -12.679 4.385 14.989 1.00 82.19 97 PRO A CA 1
ATOM 650 C C . PRO A 1 97 ? -11.278 4.837 14.549 1.00 82.19 97 PRO A C 1
ATOM 652 O O . PRO A 1 97 ? -10.924 4.686 13.383 1.00 82.19 97 PRO A O 1
ATOM 655 N N . ASP A 1 98 ? -10.436 5.288 15.484 1.00 82.31 98 ASP A N 1
ATOM 656 C CA . ASP A 1 98 ? -9.046 5.668 15.199 1.00 82.31 98 ASP A CA 1
ATOM 657 C C . ASP A 1 98 ? -8.192 4.492 14.706 1.00 82.31 98 ASP A C 1
ATOM 659 O O . ASP A 1 98 ? -7.384 4.640 13.790 1.00 82.31 98 ASP A O 1
ATOM 663 N N . GLN A 1 99 ? -8.36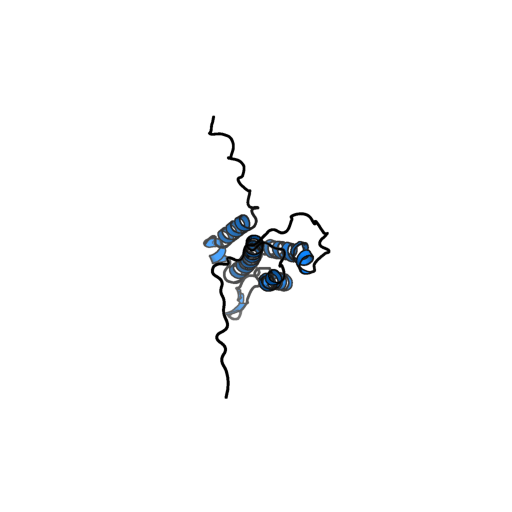8 3.296 15.277 1.00 83.06 99 GLN A N 1
ATOM 664 C CA . GLN A 1 99 ? -7.671 2.095 14.809 1.00 83.06 99 GLN A CA 1
ATOM 665 C C . GLN A 1 99 ? -8.136 1.681 13.410 1.00 83.06 99 GLN A C 1
ATOM 667 O O . GLN A 1 99 ? -7.300 1.321 12.581 1.00 83.06 99 GLN A O 1
ATOM 672 N N . GLN A 1 100 ? -9.438 1.773 13.126 1.00 84.19 100 GLN A N 1
ATOM 673 C CA . GLN A 1 100 ? -9.979 1.494 11.794 1.00 84.19 100 GLN A CA 1
ATOM 674 C C . GLN A 1 100 ? -9.429 2.481 10.756 1.00 84.19 100 GLN A C 1
ATOM 676 O O . GLN A 1 100 ? -8.972 2.059 9.696 1.00 84.19 100 GLN A O 1
ATOM 681 N N . ILE A 1 101 ? -9.390 3.779 11.076 1.00 85.50 101 ILE A N 1
ATOM 682 C CA . ILE A 1 101 ? -8.830 4.817 10.195 1.00 85.50 101 ILE A CA 1
ATOM 683 C C . ILE A 1 101 ? -7.343 4.568 9.931 1.00 85.50 101 ILE A C 1
ATOM 685 O O . ILE A 1 101 ? -6.911 4.659 8.784 1.00 85.50 101 ILE A O 1
ATOM 689 N N . ARG A 1 102 ? -6.557 4.209 10.954 1.00 85.31 102 ARG A N 1
ATOM 690 C CA . ARG A 1 102 ? -5.132 3.882 10.779 1.00 85.31 102 ARG A CA 1
ATOM 691 C C . ARG A 1 102 ? -4.917 2.672 9.877 1.00 85.31 102 ARG A C 1
ATOM 693 O O . ARG A 1 102 ? -4.088 2.735 8.976 1.00 85.31 102 ARG A O 1
ATOM 700 N N . LEU A 1 103 ? -5.678 1.596 10.073 1.00 84.44 103 LEU A N 1
ATOM 701 C CA . LEU A 1 103 ? -5.587 0.396 9.234 1.00 84.44 103 LEU A CA 1
ATOM 702 C C . LEU A 1 103 ? -6.004 0.678 7.788 1.00 84.44 103 LEU A C 1
ATOM 704 O O . LEU A 1 103 ? -5.336 0.237 6.852 1.00 84.44 103 LEU A O 1
ATOM 708 N N . LEU A 1 104 ? -7.064 1.466 7.601 1.00 85.56 104 LEU A N 1
ATOM 709 C CA . LEU A 1 104 ? -7.498 1.915 6.284 1.00 85.56 104 LEU A CA 1
ATOM 710 C C . LEU A 1 104 ? -6.428 2.780 5.608 1.00 85.56 104 LEU A C 1
ATOM 712 O O . LEU A 1 104 ? -6.159 2.600 4.420 1.00 85.56 104 LEU A O 1
ATOM 716 N N . ALA A 1 105 ? -5.806 3.692 6.357 1.00 87.00 105 ALA A N 1
ATOM 717 C CA . ALA A 1 105 ? -4.730 4.539 5.864 1.00 87.00 105 ALA A CA 1
ATOM 718 C C . ALA A 1 105 ? -3.523 3.701 5.434 1.00 87.00 105 ALA A C 1
ATOM 720 O O . ALA A 1 105 ? -3.056 3.873 4.314 1.00 87.00 105 ALA A O 1
ATOM 721 N N . VAL A 1 106 ? -3.074 2.752 6.263 1.00 86.25 106 VAL A N 1
ATOM 722 C CA . VAL A 1 106 ? -1.972 1.831 5.936 1.00 86.25 106 VAL A CA 1
ATOM 723 C C . VAL A 1 106 ? -2.254 1.093 4.629 1.00 86.25 106 VAL A C 1
ATOM 725 O O . VAL A 1 106 ? -1.482 1.207 3.682 1.00 86.25 106 VAL A O 1
ATOM 728 N N . ALA A 1 107 ? -3.402 0.421 4.525 1.00 85.94 107 ALA A N 1
ATOM 729 C CA . ALA A 1 107 ? -3.753 -0.345 3.332 1.00 85.94 107 ALA A CA 1
ATOM 730 C C . ALA A 1 107 ? -3.865 0.518 2.067 1.00 85.94 107 ALA A C 1
ATOM 732 O O . ALA A 1 107 ? -3.397 0.134 0.989 1.00 85.94 107 ALA A O 1
ATOM 733 N N . SER A 1 108 ? -4.462 1.705 2.201 1.00 84.69 108 SER A N 1
ATOM 734 C CA . SER A 1 108 ? -4.638 2.647 1.093 1.00 84.69 108 SER A CA 1
ATOM 735 C C . SER A 1 108 ? -3.307 3.235 0.635 1.00 84.69 108 SER A C 1
ATOM 737 O O . SER A 1 108 ? -3.070 3.345 -0.565 1.00 84.69 108 SER A O 1
ATOM 739 N N . ILE A 1 109 ? -2.424 3.584 1.574 1.00 87.31 109 ILE A N 1
ATOM 740 C CA . ILE A 1 109 ? -1.097 4.131 1.285 1.00 87.31 109 ILE A CA 1
ATOM 741 C C . ILE A 1 109 ? -0.227 3.070 0.612 1.00 87.31 109 ILE A C 1
ATOM 743 O O . ILE A 1 109 ? 0.347 3.360 -0.432 1.00 87.31 109 ILE A O 1
ATOM 747 N N . THR A 1 110 ? -0.181 1.840 1.131 1.00 86.06 110 THR A N 1
ATOM 748 C CA . THR A 1 110 ? 0.582 0.739 0.518 1.00 86.06 110 THR A CA 1
ATOM 749 C C . THR A 1 110 ? 0.109 0.455 -0.908 1.00 86.06 110 THR A C 1
ATOM 751 O O . THR A 1 110 ? 0.918 0.388 -1.832 1.00 86.06 110 THR A O 1
ATOM 754 N N . THR A 1 111 ? -1.209 0.381 -1.122 1.00 84.38 111 THR A N 1
ATOM 755 C CA . THR A 1 111 ? -1.785 0.201 -2.467 1.00 84.38 111 THR A CA 1
ATOM 756 C C . THR A 1 111 ? -1.480 1.393 -3.379 1.00 84.38 111 THR A C 1
ATOM 758 O O . THR A 1 111 ? -1.185 1.224 -4.561 1.00 84.38 111 THR A O 1
ATOM 761 N N . GLY A 1 112 ? -1.545 2.614 -2.844 1.00 84.19 112 GLY A N 1
ATOM 762 C CA . GLY A 1 112 ? -1.268 3.841 -3.584 1.00 84.19 112 GLY A CA 1
ATOM 763 C C . GLY A 1 112 ? 0.196 3.977 -4.000 1.00 84.19 112 GLY A C 1
ATOM 764 O O . GLY A 1 112 ? 0.455 4.394 -5.124 1.00 84.19 112 GLY A O 1
ATOM 765 N N . ILE A 1 113 ? 1.145 3.572 -3.149 1.00 84.50 113 ILE A N 1
ATOM 766 C CA . ILE A 1 113 ? 2.579 3.536 -3.481 1.00 84.50 113 ILE A CA 1
ATOM 767 C C . ILE A 1 113 ? 2.832 2.556 -4.628 1.00 84.50 113 ILE A C 1
ATOM 769 O O . ILE A 1 113 ? 3.488 2.927 -5.599 1.00 84.50 113 ILE A O 1
ATOM 773 N N . ALA A 1 114 ? 2.271 1.344 -4.551 1.00 81.12 114 ALA A N 1
ATOM 774 C CA . ALA A 1 114 ? 2.405 0.345 -5.611 1.00 81.12 114 ALA A CA 1
ATOM 775 C C . ALA A 1 114 ? 1.872 0.866 -6.955 1.00 81.12 114 ALA A C 1
ATOM 777 O O . ALA A 1 114 ? 2.532 0.723 -7.979 1.00 81.12 114 ALA A O 1
ATOM 778 N N . ARG A 1 115 ? 0.716 1.543 -6.945 1.00 80.56 115 ARG A N 1
ATOM 779 C CA . ARG A 1 115 ? 0.128 2.152 -8.150 1.00 80.56 115 ARG A CA 1
ATOM 780 C C . ARG A 1 115 ? 0.925 3.336 -8.688 1.00 80.56 115 ARG A C 1
ATOM 782 O O . ARG A 1 115 ? 1.069 3.448 -9.894 1.00 80.56 115 ARG A O 1
ATOM 789 N N . LEU A 1 116 ? 1.441 4.207 -7.821 1.00 83.00 116 LEU A N 1
ATOM 790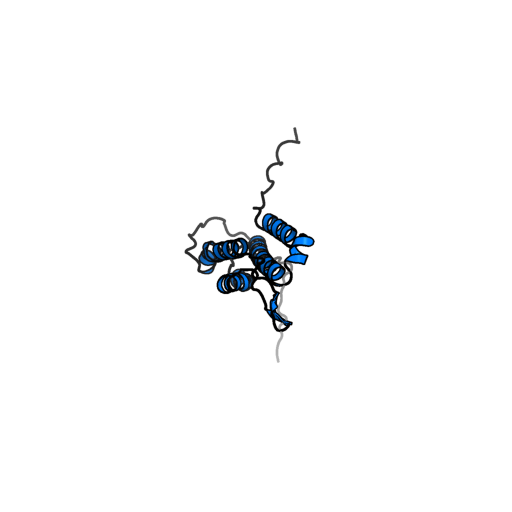 C CA . LEU A 1 116 ? 2.280 5.334 -8.244 1.00 83.00 116 LEU A CA 1
ATOM 791 C C . LEU A 1 116 ? 3.575 4.866 -8.895 1.00 83.00 116 LEU A C 1
ATOM 793 O O . LEU A 1 116 ? 4.026 5.470 -9.863 1.00 83.00 116 LEU A O 1
ATOM 797 N N . LEU A 1 117 ? 4.174 3.811 -8.344 1.00 80.00 117 LEU A N 1
ATOM 798 C CA . LEU A 1 117 ? 5.345 3.198 -8.946 1.00 80.00 117 LEU A CA 1
ATOM 799 C C . LEU A 1 117 ? 4.982 2.490 -10.244 1.00 80.00 117 LEU A C 1
ATOM 801 O O . LEU A 1 117 ? 5.740 2.618 -11.190 1.00 80.00 117 LEU A O 1
ATOM 805 N N . ALA A 1 118 ? 3.847 1.793 -10.315 1.00 80.69 118 ALA A N 1
ATOM 806 C CA . ALA A 1 118 ? 3.385 1.187 -11.558 1.00 80.69 118 ALA A CA 1
ATOM 807 C C . ALA A 1 118 ? 3.208 2.232 -12.675 1.00 80.69 118 ALA A C 1
ATOM 809 O O . ALA A 1 118 ? 3.783 2.042 -13.731 1.00 80.69 118 ALA A O 1
ATOM 810 N N . ASP A 1 119 ? 2.522 3.349 -12.426 1.00 82.06 119 ASP A N 1
ATOM 811 C CA . ASP A 1 119 ? 2.176 4.353 -13.450 1.00 82.06 119 ASP A CA 1
ATOM 812 C C . ASP A 1 119 ? 3.395 5.146 -13.973 1.00 82.06 119 ASP A C 1
ATOM 814 O O . ASP A 1 119 ? 3.708 5.132 -15.162 1.00 82.06 119 ASP A O 1
ATOM 818 N N . ASP A 1 120 ? 4.134 5.820 -13.084 1.00 77.38 120 ASP A N 1
ATOM 819 C CA . ASP A 1 120 ? 5.335 6.575 -13.462 1.00 77.38 120 ASP A CA 1
ATOM 820 C C . ASP A 1 120 ? 6.341 6.623 -12.301 1.00 77.38 120 ASP A C 1
ATOM 822 O O . ASP A 1 120 ? 6.360 7.572 -11.498 1.00 77.38 120 ASP A O 1
ATOM 826 N N . PRO A 1 121 ? 7.233 5.620 -12.204 1.00 75.12 121 PRO A N 1
ATOM 827 C CA . PRO A 1 121 ? 8.209 5.560 -11.126 1.00 75.12 121 PRO A CA 1
ATOM 828 C C . PRO A 1 121 ? 9.211 6.715 -11.225 1.00 75.12 121 PRO A C 1
ATOM 830 O O . PRO A 1 121 ? 9.702 7.196 -10.202 1.00 75.12 121 PRO A O 1
ATOM 833 N N . GLY A 1 122 ? 9.501 7.190 -12.442 1.00 78.25 122 GLY A N 1
ATOM 834 C CA . GLY A 1 122 ? 10.461 8.257 -12.697 1.00 78.25 122 GLY A CA 1
ATOM 835 C C . GLY A 1 122 ? 10.000 9.567 -12.072 1.00 78.25 122 GLY A C 1
ATOM 836 O O . GLY A 1 122 ? 10.724 10.161 -11.270 1.00 78.25 122 GLY A O 1
ATOM 837 N N . THR A 1 123 ? 8.765 9.976 -12.361 1.00 80.19 123 THR A N 1
ATOM 838 C CA . THR A 1 123 ? 8.149 11.172 -11.767 1.00 80.19 123 THR A CA 1
ATOM 839 C C . THR A 1 123 ? 7.897 10.985 -10.272 1.00 80.19 123 THR A C 1
ATOM 841 O O . THR A 1 123 ? 8.161 11.899 -9.483 1.00 80.19 123 THR A O 1
ATOM 844 N N . ALA A 1 124 ? 7.446 9.803 -9.838 1.00 79.50 124 ALA A N 1
ATOM 845 C CA . ALA A 1 124 ? 7.172 9.535 -8.426 1.00 79.50 124 ALA A CA 1
ATOM 846 C C . ALA A 1 124 ? 8.421 9.651 -7.539 1.00 79.50 124 ALA A C 1
ATOM 848 O O . ALA A 1 124 ? 8.352 10.232 -6.447 1.00 79.50 124 ALA A O 1
ATOM 849 N N . ILE A 1 125 ? 9.564 9.148 -8.014 1.00 80.06 125 ILE A N 1
ATOM 850 C CA . ILE A 1 125 ? 10.856 9.255 -7.327 1.00 80.06 125 ILE A CA 1
ATOM 851 C C . ILE A 1 125 ? 11.383 10.690 -7.403 1.00 80.06 125 ILE A C 1
ATOM 853 O O . ILE A 1 125 ? 11.748 11.253 -6.369 1.00 80.06 125 ILE A O 1
ATOM 857 N N . LEU A 1 126 ? 11.365 11.314 -8.587 1.00 84.00 126 LEU A N 1
ATOM 858 C CA . LEU A 1 126 ? 11.873 12.675 -8.795 1.00 84.00 126 LEU A CA 1
ATOM 859 C C . LEU A 1 126 ? 11.173 13.703 -7.890 1.00 84.00 126 LEU A C 1
ATOM 861 O O . LEU A 1 126 ? 11.821 14.578 -7.320 1.00 84.00 126 LEU A O 1
ATOM 865 N N . HIS A 1 127 ? 9.855 13.583 -7.721 1.00 83.88 127 HIS A N 1
ATOM 866 C CA . HIS A 1 127 ? 9.054 14.490 -6.893 1.00 83.88 127 HIS A CA 1
ATOM 867 C C . HIS A 1 127 ? 8.913 14.042 -5.429 1.00 83.88 127 HIS A C 1
ATOM 869 O O . HIS A 1 127 ? 8.151 14.654 -4.663 1.00 83.88 127 HIS A O 1
ATOM 875 N N . GLY A 1 128 ? 9.608 12.973 -5.025 1.00 82.38 128 GLY A N 1
ATOM 876 C CA . GLY A 1 128 ? 9.575 12.447 -3.660 1.00 82.38 128 GLY A CA 1
ATOM 877 C C . GLY A 1 128 ? 8.167 12.070 -3.188 1.00 82.38 128 GLY A C 1
ATOM 878 O O . GLY A 1 128 ? 7.839 12.263 -2.015 1.00 82.38 128 GLY A O 1
ATOM 879 N N . LEU A 1 129 ? 7.300 11.601 -4.092 1.00 84.31 129 LEU A N 1
ATOM 880 C CA . LEU A 1 129 ? 5.924 11.210 -3.760 1.00 84.31 129 LEU A CA 1
ATOM 881 C C . LEU A 1 129 ? 5.916 9.968 -2.867 1.00 84.31 129 LEU A C 1
ATOM 883 O O . LEU A 1 129 ? 5.259 9.969 -1.827 1.00 84.31 129 LEU A O 1
ATOM 887 N N . VAL A 1 130 ? 6.734 8.968 -3.210 1.00 82.06 130 VAL A N 1
ATOM 888 C CA . VAL A 1 130 ? 6.900 7.742 -2.413 1.00 82.06 130 VAL A CA 1
ATOM 889 C C . VAL A 1 130 ? 7.391 8.076 -1.003 1.00 82.06 130 VAL A C 1
ATOM 891 O O . VAL A 1 130 ? 6.808 7.623 -0.025 1.00 82.06 130 VAL A O 1
ATOM 894 N N . ALA A 1 131 ? 8.390 8.957 -0.879 1.00 83.62 131 ALA A N 1
ATOM 895 C CA . ALA A 1 131 ? 8.925 9.375 0.418 1.00 83.62 131 ALA A CA 1
ATOM 896 C C . ALA A 1 131 ? 7.867 10.054 1.307 1.00 83.62 131 ALA A C 1
ATOM 898 O O . ALA A 1 131 ? 7.786 9.773 2.502 1.00 83.62 131 ALA A O 1
ATOM 899 N N . ARG A 1 132 ? 7.015 10.916 0.733 1.00 85.06 132 ARG A N 1
ATOM 900 C CA . ARG A 1 132 ? 5.908 11.556 1.468 1.00 85.06 132 ARG A CA 1
ATOM 901 C C . ARG A 1 132 ? 4.847 10.554 1.921 1.00 85.06 132 ARG A C 1
ATOM 903 O O . ARG A 1 132 ? 4.313 10.684 3.023 1.00 85.06 132 ARG A O 1
ATOM 910 N N . MET A 1 133 ? 4.547 9.554 1.097 1.00 86.00 133 MET A N 1
ATOM 911 C CA . MET A 1 133 ? 3.602 8.497 1.455 1.00 86.00 133 MET A CA 1
ATOM 912 C C . MET A 1 133 ? 4.159 7.582 2.548 1.00 86.00 133 MET A C 1
ATOM 914 O O . MET A 1 133 ? 3.445 7.317 3.512 1.00 86.00 133 MET A O 1
ATOM 918 N N . CYS A 1 134 ? 5.437 7.202 2.476 1.00 83.25 134 CYS A N 1
ATOM 919 C CA . CYS A 1 134 ? 6.111 6.470 3.551 1.00 83.25 134 CYS A CA 1
ATOM 920 C C . CYS A 1 134 ? 6.119 7.265 4.864 1.00 83.25 134 CYS A C 1
ATOM 922 O O . CYS A 1 134 ? 5.744 6.727 5.895 1.00 83.25 134 CYS A O 1
ATOM 924 N N . ALA A 1 135 ? 6.408 8.570 4.832 1.00 85.12 135 ALA A N 1
ATOM 925 C CA . ALA A 1 135 ? 6.338 9.403 6.037 1.00 85.12 135 ALA A CA 1
ATOM 926 C C . ALA A 1 135 ? 4.920 9.457 6.644 1.00 85.12 135 ALA A C 1
ATOM 928 O O . ALA A 1 135 ? 4.750 9.512 7.862 1.00 85.12 135 ALA A O 1
ATOM 929 N N . THR A 1 136 ? 3.885 9.420 5.800 1.00 84.56 136 THR A N 1
ATOM 930 C CA . THR A 1 136 ? 2.487 9.344 6.256 1.00 84.56 136 THR A CA 1
ATOM 931 C C . THR A 1 136 ? 2.182 7.975 6.874 1.00 84.56 136 THR A C 1
ATOM 933 O O . THR A 1 136 ? 1.492 7.903 7.890 1.00 84.56 136 THR A O 1
ATOM 936 N N . LEU A 1 137 ? 2.732 6.899 6.304 1.00 84.38 137 LEU A N 1
ATOM 937 C CA . LEU A 1 137 ? 2.641 5.540 6.838 1.00 84.38 137 LEU A CA 1
ATOM 938 C C . LEU A 1 137 ? 3.314 5.426 8.215 1.00 84.38 137 LEU A C 1
ATOM 940 O O . LEU A 1 137 ? 2.712 4.907 9.155 1.00 84.38 137 LEU A O 1
ATOM 944 N N . ASP A 1 138 ? 4.519 5.977 8.363 1.00 84.00 138 ASP A N 1
ATOM 945 C CA . ASP A 1 138 ? 5.245 6.039 9.637 1.00 84.00 138 ASP A CA 1
ATOM 946 C C . ASP A 1 138 ? 4.436 6.795 10.698 1.00 84.00 138 ASP A C 1
ATOM 948 O O . ASP A 1 138 ? 4.412 6.429 11.874 1.00 84.00 138 ASP A O 1
ATOM 952 N N . HIS A 1 139 ? 3.722 7.847 10.290 1.00 81.69 139 HIS A N 1
ATOM 953 C CA . HIS A 1 139 ? 2.857 8.587 11.198 1.00 81.69 139 HIS A CA 1
ATOM 954 C C . HIS A 1 139 ? 1.610 7.791 11.602 1.00 81.69 139 HIS A C 1
ATOM 956 O O . HIS A 1 139 ? 1.259 7.774 12.779 1.00 81.69 139 HIS A O 1
ATOM 962 N N . ALA A 1 140 ? 0.974 7.093 10.657 1.00 80.25 140 ALA A N 1
ATOM 963 C CA . ALA A 1 140 ? -0.209 6.268 10.910 1.00 80.25 140 ALA A CA 1
ATOM 964 C C . ALA A 1 140 ? 0.088 5.024 11.765 1.00 80.25 140 ALA A C 1
ATOM 966 O O . ALA A 1 140 ? -0.799 4.530 12.460 1.00 80.25 140 ALA A O 1
ATOM 967 N N . THR A 1 141 ? 1.319 4.515 11.716 1.00 79.25 141 THR A N 1
ATOM 968 C CA . THR A 1 141 ? 1.771 3.347 12.492 1.00 79.25 141 THR A CA 1
ATOM 969 C C . THR A 1 141 ? 2.349 3.719 13.853 1.00 79.25 141 THR A C 1
ATOM 971 O O . THR A 1 141 ? 2.519 2.845 14.707 1.00 79.25 141 THR A O 1
ATOM 974 N N . ARG A 1 142 ? 2.618 5.008 14.097 1.00 79.12 142 ARG A N 1
ATOM 975 C CA . ARG A 1 142 ? 3.095 5.475 15.394 1.00 79.12 142 ARG A CA 1
ATOM 976 C C . ARG A 1 142 ? 2.007 5.218 16.441 1.00 79.12 142 ARG A C 1
ATOM 978 O O . ARG A 1 142 ? 0.892 5.716 16.280 1.00 79.12 142 ARG A O 1
ATOM 985 N N . PRO A 1 143 ? 2.296 4.469 17.519 1.00 62.81 143 PRO A N 1
ATOM 986 C CA . PRO A 1 143 ? 1.354 4.375 18.619 1.00 62.81 143 PRO A CA 1
ATOM 987 C C . PRO A 1 143 ? 1.148 5.786 19.166 1.00 62.81 143 PRO A C 1
ATOM 989 O O . PRO A 1 143 ? 2.128 6.500 19.402 1.00 62.81 143 PRO A O 1
ATOM 992 N N . ASP A 1 144 ? -0.109 6.196 19.348 1.00 62.44 144 ASP A N 1
ATOM 993 C CA . ASP A 1 144 ? -0.416 7.406 20.101 1.00 62.44 144 ASP A CA 1
ATOM 994 C C . ASP A 1 144 ? 0.258 7.245 21.462 1.00 62.44 144 ASP A C 1
ATOM 996 O O . ASP A 1 144 ? -0.178 6.444 22.284 1.00 62.44 144 ASP A O 1
ATOM 1000 N N . THR A 1 145 ? 1.371 7.932 21.698 1.00 49.03 145 THR A N 1
ATOM 1001 C CA . THR A 1 145 ? 1.916 8.043 23.048 1.00 49.03 145 THR A CA 1
ATOM 1002 C C . THR A 1 145 ? 0.876 8.848 23.821 1.00 49.03 145 THR A C 1
ATOM 1004 O O . THR A 1 145 ? 0.712 10.029 23.498 1.00 49.03 145 THR A O 1
ATOM 1007 N N . PRO A 1 146 ? 0.147 8.291 24.809 1.00 48.59 146 PRO A N 1
ATOM 1008 C CA . PRO A 1 146 ? -0.633 9.138 25.685 1.00 48.59 146 PRO A CA 1
ATOM 1009 C C . PRO A 1 146 ? 0.374 9.993 26.451 1.00 48.59 146 PRO A C 1
ATOM 1011 O O . PRO A 1 146 ? 1.057 9.522 27.359 1.00 48.59 146 PRO A O 1
ATOM 1014 N N . GLY A 1 147 ? 0.497 11.257 26.055 1.00 43.28 147 GLY A N 1
ATOM 1015 C CA . GLY A 1 147 ? 1.211 12.292 26.790 1.00 43.28 147 GLY A CA 1
ATOM 1016 C C . GLY A 1 147 ? 0.479 12.640 28.085 1.00 43.28 147 GLY A C 1
ATOM 1017 O O . GLY A 1 147 ? 0.077 13.777 28.285 1.00 43.28 147 GLY A O 1
ATOM 1018 N N . LEU A 1 148 ? 0.313 11.656 28.968 1.00 46.81 148 LEU A N 1
ATOM 1019 C CA . LEU A 1 148 ? 0.114 11.804 30.408 1.00 46.81 148 LEU A CA 1
ATOM 1020 C C . LEU A 1 148 ? 1.492 11.706 31.086 1.00 46.81 148 LEU A C 1
ATOM 1022 O O . LEU A 1 148 ? 1.714 10.896 31.978 1.00 46.81 148 LEU A O 1
ATOM 1026 N N . ALA A 1 149 ? 2.449 12.512 30.623 1.00 47.91 149 ALA A N 1
ATOM 1027 C CA . ALA A 1 149 ? 3.788 12.597 31.210 1.00 47.91 149 ALA A CA 1
ATOM 1028 C C . ALA A 1 149 ? 4.243 14.046 31.462 1.00 47.91 149 ALA A C 1
ATOM 1030 O O . ALA A 1 149 ? 5.435 14.305 31.562 1.00 47.91 149 ALA A O 1
ATOM 1031 N N . THR A 1 150 ? 3.309 14.994 31.598 1.00 46.59 150 THR A N 1
ATOM 1032 C CA . THR A 1 150 ? 3.604 16.366 32.066 1.00 46.59 150 THR A CA 1
ATOM 1033 C C . THR A 1 150 ? 2.550 16.911 33.040 1.00 46.59 150 THR A C 1
ATOM 1035 O O . THR A 1 150 ? 2.305 18.112 33.093 1.00 46.59 150 THR A O 1
ATOM 1038 N N . GLN A 1 151 ? 1.926 16.050 33.854 1.00 50.50 151 GLN A N 1
ATOM 1039 C CA . GLN A 1 151 ? 0.984 16.490 34.898 1.00 50.50 151 GLN A CA 1
ATOM 1040 C C . GLN A 1 151 ? 1.611 16.825 36.269 1.00 50.50 151 GLN A C 1
ATOM 1042 O O . GLN A 1 151 ? 0.854 17.165 37.170 1.00 50.50 151 GLN A O 1
ATOM 1047 N N . PHE A 1 152 ? 2.939 16.799 36.472 1.00 49.75 152 PHE A N 1
ATOM 1048 C CA . PHE A 1 152 ? 3.488 16.916 37.841 1.00 49.75 152 PHE A CA 1
ATOM 1049 C C . PHE A 1 152 ? 4.744 17.775 38.069 1.00 49.75 152 PHE A C 1
ATOM 1051 O O . PHE A 1 152 ? 5.439 17.514 39.040 1.00 49.75 152 PHE A O 1
ATOM 1058 N N . GLU A 1 153 ? 5.042 18.824 37.288 1.00 49.81 153 GLU A N 1
ATOM 1059 C CA . GLU A 1 153 ? 6.240 19.645 37.600 1.00 49.81 153 GLU A CA 1
ATOM 1060 C C . GLU A 1 153 ? 6.104 21.174 37.574 1.00 49.81 153 GLU A C 1
ATOM 1062 O O . GLU A 1 153 ? 7.122 21.848 37.577 1.00 49.81 153 GLU A O 1
ATOM 1067 N N . HIS A 1 154 ? 4.914 21.786 37.635 1.00 44.16 154 HIS A N 1
ATOM 1068 C CA . HIS A 1 154 ? 4.869 23.261 37.753 1.00 44.16 154 HIS A CA 1
ATOM 1069 C C . HIS A 1 154 ? 3.716 23.809 38.609 1.00 44.16 154 HIS A C 1
ATOM 1071 O O . HIS A 1 154 ? 3.023 24.752 38.230 1.00 44.16 154 HIS A O 1
ATOM 1077 N N . ALA A 1 155 ? 3.513 23.204 39.782 1.00 46.94 155 ALA A N 1
ATOM 1078 C CA . ALA A 1 155 ? 2.708 23.781 40.861 1.00 46.94 155 ALA A CA 1
ATOM 1079 C C . ALA A 1 155 ? 3.296 23.435 42.245 1.00 46.94 155 ALA A C 1
ATOM 1081 O O . ALA A 1 155 ? 2.618 22.843 43.084 1.00 46.94 155 ALA A O 1
ATOM 1082 N N . LEU A 1 156 ? 4.566 23.792 42.458 1.00 53.03 156 LEU A N 1
ATOM 1083 C CA . LEU A 1 156 ? 5.166 23.981 43.783 1.00 53.03 156 LEU A CA 1
ATOM 1084 C C . LEU A 1 156 ? 5.772 25.382 43.853 1.00 53.03 156 LEU A C 1
ATOM 1086 O O . LEU A 1 156 ? 6.448 25.764 42.872 1.00 53.03 156 LEU A O 1
#

Sequence (156 aa):
MGGGARGPGGGCGGRPSCGGLDPVSARRAGPRPVGTWLAGALPDAVEAAMGSLDPAQCDRMGPDGRLVEGNGGVDAGTLSTLTVVPCVLSDADWLTPDQQIRLLAVASITTGIARLLADDPGTAILHGLVARMCATLDHATRPDTPGLATQFEHAL

Radius of gyration: 26.23 Å; chains: 1; bounding box: 87×41×74 Å

Foldseek 3Di:
DDDDDDDDDDDDDDDPDPDDDDPDDPDDDDCDVLNVCVVPVLVVLLCQLVVQQDLVQAWDQDPVRDTDFGQRRHDPSSLVSLVCLVVSLVVCPVDDPLRSVLSVLSSVLSNVLSVVSRHCVPVCVVVVVNVVSVVVNVVSPDPPPPPPPPPPDPDD

pLDDT: mean 70.9, std 17.35, range [36.25, 90.0]